Protein AF-A0A6B3EME8-F1 (afdb_monomer_lite)

Foldseek 3Di:
DVVVVCCCVPVVDDDDDDDDPDDDAPDDDDLLVVLVVLLVVLVVCVVPPVVCNVVSLVVSVVSCVVVVVCVVLVHPDRDDPVCSVVVSVSSVVVSVVND

Sequence (99 aa):
PGEGTQAKRRVHATLVDHLVPPMARAESYGDIARLEQLLDEHAQIAAMDPAKLPAIRAQIWTLIQAARLDHDLGLEDRPDDEGFDEFILHVDGWLCEVK

Structure (mmCIF, N/CA/C/O backbone):
data_AF-A0A6B3EME8-F1
#
_entry.id   AF-A0A6B3EME8-F1
#
loop_
_atom_site.group_PDB
_atom_site.id
_atom_site.type_symbol
_atom_site.label_atom_id
_atom_site.label_alt_id
_atom_site.label_comp_id
_atom_site.label_asym_id
_atom_site.label_entity_id
_atom_site.label_seq_id
_atom_site.pdbx_PDB_ins_code
_atom_site.Cartn_x
_atom_site.Cartn_y
_atom_site.Cartn_z
_atom_site.occupancy
_atom_site.B_iso_or_equiv
_atom_site.auth_seq_id
_atom_site.auth_comp_id
_atom_site.auth_asym_id
_atom_site.auth_atom_id
_atom_site.pdbx_PDB_model_num
ATOM 1 N N . PRO A 1 1 ? 20.658 -0.199 -18.927 1.00 71.88 1 PRO A N 1
ATOM 2 C CA . PRO A 1 1 ? 22.120 -0.090 -18.658 1.00 71.88 1 PRO A CA 1
ATOM 3 C C . PRO A 1 1 ? 22.652 -1.392 -18.028 1.00 71.88 1 PRO A C 1
ATOM 5 O O . PRO A 1 1 ? 21.901 -2.080 -17.355 1.00 71.88 1 PRO A O 1
ATOM 8 N N . GLY A 1 2 ? 23.895 -1.793 -18.311 1.00 92.38 2 GLY A N 1
ATOM 9 C CA . GLY A 1 2 ? 24.397 -3.146 -18.008 1.00 92.38 2 GLY A CA 1
ATOM 10 C C . GLY A 1 2 ? 24.188 -4.111 -19.179 1.00 92.38 2 GLY A C 1
ATOM 11 O O . GLY A 1 2 ? 25.158 -4.499 -19.831 1.00 92.38 2 GLY A O 1
ATOM 12 N N . GLU A 1 3 ? 22.935 -4.395 -19.530 1.00 94.25 3 GLU A N 1
ATOM 13 C CA . GLU A 1 3 ? 22.561 -5.246 -20.676 1.00 94.25 3 GLU A CA 1
ATOM 14 C C . GLU A 1 3 ? 23.079 -4.677 -22.006 1.00 94.25 3 GLU A C 1
ATOM 16 O O . GLU A 1 3 ? 23.785 -5.352 -22.756 1.00 94.25 3 GLU A O 1
ATOM 21 N N . GLY A 1 4 ? 22.850 -3.383 -22.254 1.00 92.12 4 GLY A N 1
ATOM 22 C CA . GLY A 1 4 ? 23.385 -2.704 -23.437 1.00 92.12 4 GLY A CA 1
ATOM 23 C C . GLY A 1 4 ? 24.920 -2.727 -23.505 1.00 92.12 4 GLY A C 1
ATOM 24 O O . GLY A 1 4 ? 25.511 -2.877 -24.575 1.00 92.12 4 GLY A O 1
ATOM 25 N N . THR A 1 5 ? 25.601 -2.645 -22.361 1.00 94.50 5 THR A N 1
ATOM 26 C CA . THR A 1 5 ? 27.068 -2.736 -22.309 1.00 94.50 5 THR A CA 1
ATOM 27 C C . THR A 1 5 ? 27.555 -4.135 -22.692 1.00 94.50 5 THR A C 1
ATOM 29 O O . THR A 1 5 ? 28.570 -4.250 -23.383 1.00 94.50 5 THR A O 1
ATOM 32 N N . GLN A 1 6 ? 26.836 -5.196 -22.304 1.00 96.75 6 GLN A N 1
ATOM 33 C CA . GLN A 1 6 ? 27.139 -6.558 -22.759 1.00 96.75 6 GLN A CA 1
ATOM 34 C C . GLN A 1 6 ? 26.975 -6.683 -24.276 1.00 96.75 6 GLN A C 1
ATOM 36 O O . GLN A 1 6 ? 27.867 -7.219 -24.932 1.00 96.75 6 GLN A O 1
ATOM 41 N N . ALA A 1 7 ? 25.906 -6.120 -24.847 1.00 94.69 7 ALA A N 1
ATOM 42 C CA . ALA A 1 7 ? 25.680 -6.133 -26.292 1.00 94.69 7 ALA A CA 1
ATOM 43 C C . ALA A 1 7 ? 26.816 -5.432 -27.066 1.00 94.69 7 ALA A C 1
ATOM 45 O O . ALA A 1 7 ? 27.347 -5.975 -28.037 1.00 94.69 7 ALA A O 1
ATOM 46 N N . LYS A 1 8 ? 27.278 -4.272 -26.581 1.00 95.25 8 LYS A N 1
ATOM 47 C CA . LYS A 1 8 ? 28.438 -3.567 -27.157 1.00 95.25 8 LYS A CA 1
ATOM 48 C C . LYS A 1 8 ? 29.719 -4.412 -27.132 1.00 95.25 8 LYS A C 1
ATOM 50 O O . LYS A 1 8 ? 30.484 -4.386 -28.090 1.00 95.25 8 LYS A O 1
ATOM 55 N N . ARG A 1 9 ? 29.969 -5.150 -26.041 1.00 96.62 9 ARG A N 1
ATOM 56 C CA . ARG A 1 9 ? 31.232 -5.881 -25.811 1.00 96.62 9 ARG A CA 1
ATOM 57 C C . ARG A 1 9 ? 31.274 -7.288 -26.405 1.00 96.62 9 ARG A C 1
ATOM 59 O O . ARG A 1 9 ? 32.360 -7.755 -26.720 1.00 96.62 9 ARG A O 1
ATOM 66 N N . ARG A 1 10 ? 30.133 -7.977 -26.506 1.00 96.25 10 ARG A N 1
ATOM 67 C CA . ARG A 1 10 ? 30.080 -9.402 -26.886 1.00 96.25 10 ARG A CA 1
ATOM 68 C C . ARG A 1 10 ? 29.603 -9.656 -28.308 1.00 96.25 10 ARG A C 1
ATOM 70 O O . ARG A 1 10 ? 29.893 -10.714 -28.848 1.00 96.25 10 ARG A O 1
ATOM 77 N N . VAL A 1 11 ? 28.872 -8.712 -28.896 1.00 95.12 11 VAL A N 1
ATOM 78 C CA . VAL A 1 11 ? 28.308 -8.852 -30.250 1.00 95.12 11 VAL A CA 1
ATOM 79 C C . VAL A 1 11 ? 28.485 -7.585 -31.088 1.00 95.12 11 VAL A C 1
ATOM 81 O O . VAL A 1 11 ? 27.827 -7.423 -32.108 1.00 95.12 11 VAL A O 1
ATOM 84 N N . HIS A 1 12 ? 29.377 -6.681 -30.663 1.00 94.38 12 HIS A N 1
ATOM 85 C CA . HIS A 1 12 ? 29.712 -5.443 -31.376 1.00 94.38 12 HIS A CA 1
ATOM 86 C C . HIS A 1 12 ? 28.493 -4.564 -31.715 1.00 94.38 12 HIS A C 1
ATOM 88 O O . HIS A 1 12 ? 28.475 -3.884 -32.739 1.00 94.38 12 HIS A O 1
ATOM 94 N N . ALA A 1 13 ? 27.464 -4.564 -30.860 1.00 94.94 13 ALA A N 1
ATOM 95 C CA . ALA A 1 13 ? 26.234 -3.826 -31.129 1.00 94.94 13 ALA A CA 1
ATOM 96 C C . ALA A 1 13 ? 26.437 -2.301 -31.071 1.00 94.94 13 ALA A C 1
ATOM 98 O O . ALA A 1 13 ? 27.033 -1.772 -30.128 1.00 94.94 13 ALA A O 1
ATOM 99 N N . THR A 1 14 ? 25.847 -1.577 -32.022 1.00 95.56 14 THR A N 1
ATOM 100 C CA . THR A 1 14 ? 25.610 -0.132 -31.919 1.00 95.56 14 THR A CA 1
ATOM 101 C C . THR A 1 14 ? 24.229 0.086 -31.310 1.00 95.56 14 THR A C 1
ATOM 103 O O . THR A 1 14 ? 23.221 -0.260 -31.916 1.00 95.56 14 THR A O 1
ATOM 106 N N . LEU A 1 15 ? 24.175 0.634 -30.096 1.00 93.19 15 LEU A N 1
ATOM 107 C CA . LEU A 1 15 ? 22.902 0.915 -29.431 1.00 93.19 15 LEU A CA 1
ATOM 108 C C . LEU A 1 15 ? 22.359 2.270 -29.876 1.00 93.19 15 LEU A C 1
ATOM 110 O O . LEU A 1 15 ? 23.055 3.276 -29.738 1.00 93.19 15 LEU A O 1
ATOM 114 N N . VAL A 1 16 ? 21.108 2.284 -30.321 1.00 94.75 16 VAL A N 1
ATOM 115 C CA . VAL A 1 16 ? 20.277 3.486 -30.409 1.00 94.75 16 VAL A CA 1
ATOM 116 C C . VAL A 1 16 ? 19.276 3.383 -29.270 1.00 94.75 16 VAL A C 1
ATOM 118 O O . VAL A 1 16 ? 18.483 2.444 -29.237 1.00 94.75 16 VAL A O 1
ATOM 121 N N . ASP A 1 17 ? 19.396 4.273 -28.289 1.00 90.81 17 ASP A N 1
ATOM 122 C CA . ASP A 1 17 ? 18.567 4.207 -27.088 1.00 90.81 17 ASP A CA 1
ATOM 123 C C . ASP A 1 17 ? 17.167 4.776 -27.340 1.00 90.81 17 ASP A C 1
ATOM 125 O O . ASP A 1 17 ? 16.924 5.466 -28.333 1.00 90.81 17 ASP A O 1
ATOM 129 N N . HIS A 1 18 ? 16.251 4.487 -26.427 1.00 93.56 18 HIS A N 1
ATOM 130 C CA . HIS A 1 18 ? 14.879 4.971 -26.459 1.00 93.56 18 HIS A CA 1
ATOM 131 C C . HIS A 1 18 ? 14.519 5.639 -25.134 1.00 93.56 18 HIS A C 1
ATOM 133 O O . HIS A 1 18 ? 15.159 5.436 -24.103 1.00 93.56 18 HIS A O 1
ATOM 139 N N . LEU A 1 19 ? 13.485 6.475 -25.175 1.00 95.69 19 LEU A N 1
ATOM 140 C CA . LEU A 1 19 ? 12.917 7.053 -23.966 1.00 95.69 19 LEU A CA 1
ATOM 141 C C . LEU A 1 19 ? 12.225 5.967 -23.144 1.00 95.69 19 LEU A C 1
ATOM 143 O O . LEU A 1 19 ? 11.578 5.071 -23.691 1.00 95.69 19 LEU A O 1
ATOM 147 N N . VAL A 1 20 ? 12.332 6.096 -21.825 1.00 93.94 20 VAL A N 1
ATOM 148 C CA . VAL A 1 20 ? 11.505 5.327 -20.897 1.00 93.94 20 VAL A CA 1
ATOM 149 C C . VAL A 1 20 ? 10.020 5.619 -21.156 1.00 93.94 20 VAL A C 1
ATOM 151 O O . VAL A 1 20 ? 9.689 6.736 -21.573 1.00 93.94 20 VAL A O 1
ATOM 154 N N . PRO A 1 21 ? 9.118 4.647 -20.923 1.00 95.75 21 PRO A N 1
ATOM 155 C CA . PRO A 1 21 ? 7.684 4.890 -21.013 1.00 95.75 21 PRO A CA 1
ATOM 156 C C . PRO A 1 21 ? 7.258 6.089 -20.148 1.00 95.75 21 PRO A C 1
ATOM 158 O O . PRO A 1 21 ? 7.892 6.357 -19.123 1.00 95.75 21 PRO A O 1
ATOM 161 N N . PRO A 1 22 ? 6.190 6.815 -20.528 1.00 94.12 22 PRO A N 1
ATOM 162 C CA . PRO A 1 22 ? 5.645 7.862 -19.677 1.00 94.12 22 PRO A CA 1
ATOM 163 C C . PRO A 1 22 ? 5.193 7.255 -18.344 1.00 94.12 22 PRO A C 1
ATOM 165 O O . PRO A 1 22 ? 4.459 6.269 -18.319 1.00 94.12 22 PRO A O 1
ATOM 168 N N . MET A 1 23 ? 5.649 7.851 -17.246 1.00 95.12 23 MET A N 1
ATOM 169 C CA . MET A 1 23 ? 5.339 7.402 -15.890 1.00 95.12 23 MET A CA 1
ATOM 170 C C . MET A 1 23 ? 4.114 8.150 -15.357 1.00 95.12 23 MET A C 1
ATOM 172 O O . MET A 1 23 ? 3.980 9.357 -15.567 1.00 95.12 23 MET A O 1
ATOM 176 N N . ALA A 1 24 ? 3.254 7.440 -14.634 1.00 92.25 24 ALA A N 1
ATOM 177 C CA . ALA A 1 24 ? 2.130 7.986 -13.877 1.00 92.25 24 ALA A CA 1
ATOM 178 C C . ALA A 1 24 ? 2.116 7.362 -12.472 1.00 92.25 24 ALA A C 1
ATOM 180 O O . ALA A 1 24 ? 2.828 6.386 -12.230 1.00 92.25 24 ALA A O 1
ATOM 181 N N . ARG A 1 25 ? 1.332 7.938 -11.553 1.00 89.25 25 ARG A N 1
ATOM 182 C CA . ARG A 1 25 ? 1.077 7.320 -10.241 1.00 89.25 25 ARG A CA 1
ATOM 183 C C . ARG A 1 25 ? 0.286 6.024 -10.413 1.00 89.25 25 ARG A C 1
ATOM 185 O O . ARG A 1 25 ? -0.419 5.879 -11.414 1.00 89.25 25 ARG A O 1
ATOM 192 N N . ALA A 1 26 ? 0.438 5.096 -9.471 1.00 87.00 26 ALA A N 1
ATOM 193 C CA . ALA A 1 26 ? -0.250 3.812 -9.527 1.00 87.00 26 ALA A CA 1
ATOM 194 C C . ALA A 1 26 ? -1.745 3.980 -9.224 1.00 87.00 26 ALA A C 1
ATOM 196 O O . ALA A 1 26 ? -2.560 3.334 -9.884 1.00 87.00 26 ALA A O 1
ATOM 197 N N . GLU A 1 27 ? -2.076 4.915 -8.321 1.00 87.25 27 GLU A N 1
ATOM 198 C CA . GLU A 1 27 ? -3.432 5.179 -7.818 1.00 87.25 27 GLU A CA 1
ATOM 199 C C . GLU A 1 27 ? -4.071 3.945 -7.138 1.00 87.25 27 GLU A C 1
ATOM 201 O O . GLU A 1 27 ? -3.644 2.802 -7.310 1.00 87.25 27 GLU A O 1
ATOM 206 N N . SER A 1 28 ? -5.113 4.155 -6.327 1.00 87.50 28 SER A N 1
ATOM 207 C CA . SER A 1 28 ? -5.841 3.055 -5.681 1.00 87.50 28 SER A CA 1
ATOM 208 C C . SER A 1 28 ? -6.943 2.494 -6.594 1.00 87.50 28 SER A C 1
ATOM 210 O O . SER A 1 28 ? -7.620 3.220 -7.325 1.00 87.50 28 SER A O 1
ATOM 212 N N . TYR A 1 29 ? -7.141 1.171 -6.570 1.00 88.56 29 TYR A N 1
ATOM 213 C CA . TYR A 1 29 ? -8.179 0.484 -7.349 1.00 88.56 29 TYR A CA 1
ATOM 214 C C . TYR A 1 29 ? -8.717 -0.750 -6.615 1.00 88.56 29 TYR A C 1
ATOM 216 O O . TYR A 1 29 ? -8.071 -1.291 -5.719 1.00 88.56 29 TYR A O 1
ATOM 224 N N . GLY A 1 30 ? -9.911 -1.211 -7.002 1.00 93.25 30 GLY A N 1
ATOM 225 C CA . GLY A 1 30 ? -10.503 -2.448 -6.479 1.00 93.25 30 GLY A CA 1
ATOM 226 C C . GLY A 1 30 ? -10.588 -2.479 -4.949 1.00 93.25 30 GLY A C 1
ATOM 227 O O . GLY A 1 30 ? -11.075 -1.534 -4.328 1.00 93.25 30 GLY A O 1
ATOM 228 N N . ASP A 1 31 ? -10.103 -3.567 -4.349 1.00 93.19 31 ASP A N 1
ATOM 229 C CA . ASP A 1 31 ? -10.146 -3.776 -2.899 1.00 93.19 31 ASP A CA 1
ATOM 230 C C . ASP A 1 31 ? -9.236 -2.813 -2.118 1.00 93.19 31 ASP A C 1
ATOM 232 O O . ASP A 1 31 ? -9.556 -2.483 -0.980 1.00 93.19 31 ASP A O 1
ATOM 236 N N . ILE A 1 32 ? -8.172 -2.279 -2.733 1.00 91.88 32 ILE A N 1
ATOM 237 C CA . ILE A 1 32 ? -7.292 -1.268 -2.118 1.00 91.88 32 ILE A CA 1
ATOM 238 C C . ILE A 1 32 ? -8.058 0.045 -1.913 1.00 91.88 32 ILE A C 1
ATOM 240 O O . ILE A 1 32 ? -8.026 0.625 -0.831 1.00 91.88 32 ILE A O 1
ATOM 244 N N . ALA A 1 33 ? -8.822 0.480 -2.918 1.00 93.88 33 ALA A N 1
ATOM 245 C CA . ALA A 1 33 ? -9.675 1.664 -2.792 1.00 93.88 33 ALA A CA 1
ATOM 246 C C . ALA A 1 33 ? -10.805 1.453 -1.767 1.00 93.88 33 ALA A C 1
ATOM 248 O O . ALA A 1 33 ? -11.204 2.380 -1.065 1.00 93.88 33 ALA A O 1
ATOM 249 N N . ARG A 1 34 ? -11.322 0.222 -1.656 1.00 94.62 34 ARG A N 1
ATOM 250 C CA . ARG A 1 34 ? -12.319 -0.131 -0.637 1.00 94.62 34 ARG A CA 1
ATOM 251 C C . ARG A 1 34 ? -11.722 -0.140 0.772 1.00 94.62 34 ARG A C 1
ATOM 253 O O . ARG A 1 34 ? -12.407 0.250 1.712 1.00 94.62 34 ARG A O 1
ATOM 260 N N . LEU A 1 35 ? -10.472 -0.576 0.919 1.00 94.81 35 LEU A N 1
ATOM 261 C CA . LEU A 1 35 ? -9.757 -0.534 2.189 1.00 94.81 35 LEU A CA 1
ATOM 262 C C . LEU A 1 35 ? -9.554 0.914 2.648 1.00 94.81 35 LEU A C 1
ATOM 264 O O . LEU A 1 35 ? -9.902 1.218 3.781 1.00 94.81 35 LEU A O 1
ATOM 268 N N . GLU A 1 36 ? -9.111 1.806 1.755 1.00 94.38 36 GLU A N 1
ATOM 269 C CA . GLU A 1 36 ? -8.964 3.251 2.016 1.00 94.38 36 GLU A CA 1
ATOM 270 C C . GLU A 1 36 ? -10.266 3.854 2.585 1.00 94.38 36 GLU A C 1
ATOM 272 O O . GLU A 1 36 ? -10.260 4.473 3.647 1.00 94.38 36 GLU A O 1
ATOM 277 N N . GLN A 1 37 ? -11.415 3.548 1.970 1.00 95.69 37 GLN A N 1
ATOM 278 C CA . GLN A 1 37 ? -12.727 3.994 2.464 1.00 95.69 37 GLN A CA 1
ATOM 279 C C . GLN A 1 37 ? -13.059 3.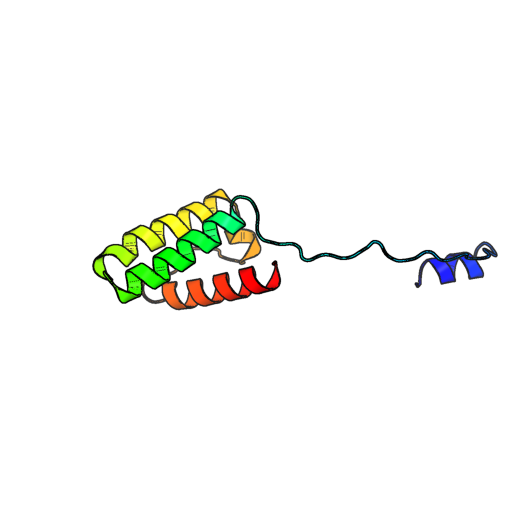487 3.875 1.00 95.69 37 GLN A C 1
ATOM 281 O O . GLN A 1 37 ? -13.636 4.223 4.675 1.00 95.69 37 GLN A O 1
ATOM 286 N N . LEU A 1 38 ? -12.719 2.233 4.192 1.00 96.38 38 LEU A N 1
ATOM 287 C CA . LEU A 1 38 ? -12.969 1.670 5.521 1.00 96.38 38 LEU A CA 1
ATOM 288 C C . LEU A 1 38 ? -12.045 2.270 6.589 1.00 96.38 38 LEU A C 1
ATOM 290 O O . LEU A 1 38 ? -12.458 2.376 7.743 1.00 96.38 38 LEU A O 1
ATOM 294 N N . LEU A 1 39 ? -10.819 2.665 6.229 1.00 95.25 39 LEU A N 1
ATOM 295 C CA . LEU A 1 39 ? -9.903 3.357 7.142 1.00 95.25 39 LEU A CA 1
ATOM 296 C C . LEU A 1 39 ? -10.397 4.772 7.463 1.00 95.25 39 LEU A C 1
ATOM 298 O O . LEU A 1 39 ? -10.417 5.159 8.634 1.00 95.25 39 LEU A O 1
ATOM 302 N N . ASP A 1 40 ? -10.885 5.502 6.458 1.00 95.06 40 ASP A N 1
ATOM 303 C CA . ASP A 1 40 ? -11.530 6.804 6.658 1.00 95.06 40 ASP A CA 1
ATOM 304 C C . ASP A 1 40 ? -12.769 6.681 7.562 1.00 95.06 40 ASP A C 1
ATOM 306 O O . ASP A 1 40 ? -12.949 7.451 8.512 1.00 95.06 40 ASP A O 1
ATOM 310 N N . GLU A 1 41 ? -13.612 5.670 7.318 1.00 95.75 41 GLU A N 1
ATOM 311 C CA . GLU A 1 41 ? -14.786 5.388 8.149 1.00 95.75 41 GLU A CA 1
ATOM 312 C C . GLU A 1 41 ? -14.385 5.019 9.585 1.00 95.75 41 GLU A C 1
ATOM 314 O O . GLU A 1 41 ? -15.000 5.497 10.542 1.00 95.75 41 GLU A O 1
ATOM 319 N N . HIS A 1 42 ? -13.323 4.228 9.764 1.00 95.00 42 HIS A N 1
ATOM 320 C CA . HIS A 1 42 ? -12.772 3.915 11.082 1.00 95.00 42 HIS A CA 1
ATOM 321 C C . HIS A 1 42 ? -12.345 5.182 11.829 1.00 95.00 42 HIS A C 1
ATOM 323 O O . HIS A 1 42 ? -12.724 5.356 12.989 1.00 95.00 42 HIS A O 1
ATOM 329 N N . ALA A 1 43 ? -11.620 6.095 11.175 1.00 93.69 43 ALA A N 1
ATOM 330 C CA . ALA A 1 43 ? -11.200 7.360 11.774 1.00 93.69 43 ALA A CA 1
ATOM 331 C C . ALA A 1 43 ? -12.401 8.237 12.175 1.00 93.69 43 ALA A C 1
ATOM 333 O O . ALA A 1 43 ? -12.424 8.814 13.267 1.00 93.69 43 ALA A O 1
ATOM 334 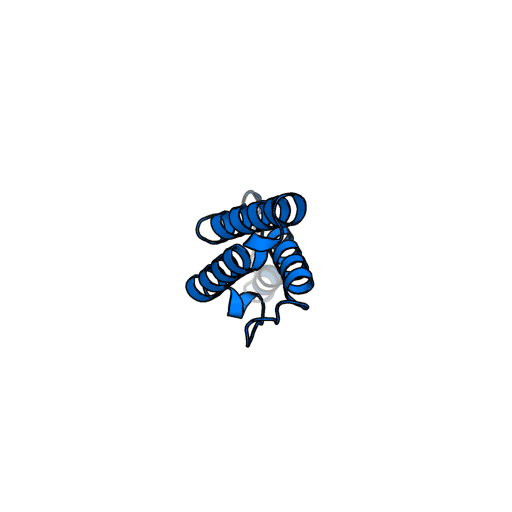N N . GLN A 1 44 ? -13.442 8.294 11.337 1.00 94.69 44 GLN A N 1
ATOM 335 C CA . GLN A 1 44 ? -14.669 9.023 11.656 1.00 94.69 44 GLN A CA 1
ATOM 336 C C . GLN A 1 44 ? -15.419 8.397 12.844 1.00 94.69 44 GLN A C 1
ATOM 338 O O . GLN A 1 44 ? -15.847 9.113 13.754 1.00 94.69 44 GLN A O 1
ATOM 343 N N . ILE A 1 45 ? -15.572 7.070 12.864 1.00 94.19 45 ILE A N 1
ATOM 344 C CA . ILE A 1 45 ? -16.232 6.340 13.956 1.00 94.19 45 ILE A CA 1
ATOM 345 C C . ILE A 1 45 ? -15.451 6.504 15.262 1.00 94.19 45 ILE A C 1
ATOM 347 O O . ILE A 1 45 ? -16.070 6.740 16.299 1.00 94.19 45 ILE A O 1
ATOM 351 N N . ALA A 1 46 ? -14.118 6.459 15.220 1.00 92.25 46 ALA A N 1
ATOM 352 C CA . ALA A 1 46 ? -13.270 6.686 16.387 1.00 92.25 46 ALA A CA 1
ATOM 353 C C . ALA A 1 46 ? -13.531 8.055 17.036 1.00 92.25 46 ALA A C 1
ATOM 355 O O . ALA A 1 46 ? -13.524 8.170 18.260 1.00 92.25 46 ALA A O 1
ATOM 356 N N . ALA A 1 47 ? -13.807 9.085 16.231 1.00 93.00 47 ALA A N 1
ATOM 357 C CA . ALA A 1 47 ? -14.104 10.426 16.725 1.00 93.00 47 ALA A CA 1
ATOM 358 C C . ALA A 1 47 ? -15.565 10.615 17.177 1.00 93.00 47 ALA A C 1
ATOM 360 O O . ALA A 1 47 ? -15.826 11.425 18.067 1.00 93.00 47 ALA A O 1
ATOM 361 N N . MET A 1 48 ? -16.526 9.917 16.557 1.00 94.75 48 MET A N 1
ATOM 362 C CA . MET A 1 48 ? -17.961 10.175 16.752 1.00 94.75 48 MET A CA 1
ATOM 363 C C . MET A 1 48 ? -18.686 9.147 17.627 1.00 94.75 48 MET A C 1
ATOM 365 O O . MET A 1 48 ? -19.531 9.528 18.434 1.00 94.75 48 MET A O 1
ATOM 369 N N . ASP A 1 49 ? -18.413 7.855 17.446 1.00 93.81 49 ASP A N 1
ATOM 370 C CA . ASP A 1 49 ? -19.122 6.760 18.119 1.00 93.81 49 ASP A CA 1
ATOM 371 C C . ASP A 1 49 ? -18.181 5.563 18.372 1.00 93.81 49 ASP A C 1
ATOM 373 O O . ASP A 1 49 ? -18.268 4.533 17.691 1.00 93.81 49 ASP A O 1
ATOM 377 N N . PRO A 1 50 ? -17.279 5.669 19.369 1.00 90.50 50 PRO A N 1
ATOM 378 C CA . PRO A 1 50 ? -16.270 4.645 19.641 1.00 90.50 50 PRO A CA 1
ATOM 379 C C . PRO A 1 50 ? -16.852 3.258 19.946 1.00 90.50 50 PRO A C 1
ATOM 381 O O . PRO A 1 50 ? -16.185 2.246 19.744 1.00 90.50 50 PRO A O 1
ATOM 384 N N . ALA A 1 51 ? -18.113 3.182 20.388 1.00 93.19 51 ALA A N 1
ATOM 385 C CA . ALA A 1 51 ? -18.784 1.915 20.671 1.00 93.19 51 ALA A CA 1
ATOM 386 C C . ALA A 1 51 ? -18.955 1.036 19.417 1.00 93.19 51 ALA A C 1
ATOM 388 O O . ALA A 1 51 ? -19.129 -0.177 19.535 1.00 93.19 51 ALA A O 1
ATOM 389 N N . LYS A 1 52 ? -18.883 1.624 18.215 1.00 93.00 52 LYS A N 1
ATOM 390 C CA . LYS A 1 52 ? -18.968 0.903 16.936 1.00 93.00 52 LYS A CA 1
ATOM 391 C C . LYS A 1 52 ? -17.616 0.453 16.382 1.00 93.00 52 LYS A C 1
ATOM 393 O O . LYS A 1 52 ? -17.604 -0.281 15.393 1.00 93.00 52 LYS A O 1
ATOM 398 N N . LEU A 1 53 ? -16.496 0.822 17.012 1.00 92.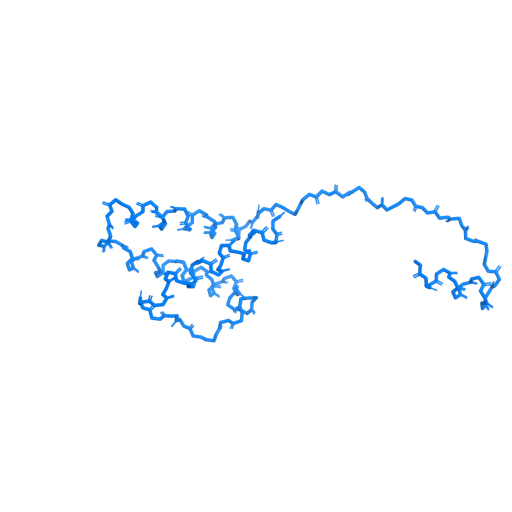94 53 LEU A N 1
ATOM 399 C CA . LEU A 1 53 ? -15.155 0.448 16.550 1.00 92.94 53 LEU A CA 1
ATOM 400 C C . LEU A 1 53 ? -14.981 -1.061 16.318 1.00 92.94 53 LEU A C 1
ATOM 402 O O . LEU A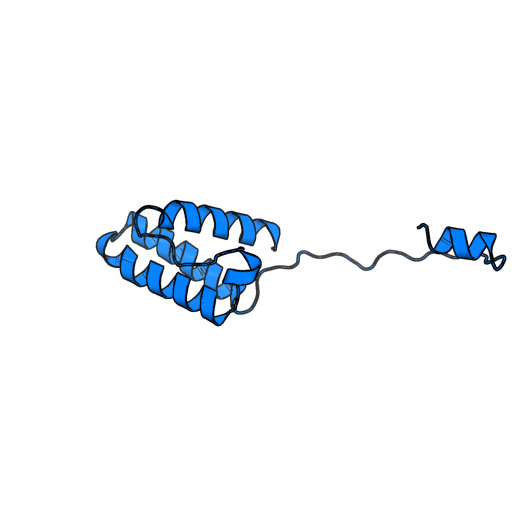 1 53 ? -14.507 -1.431 15.244 1.00 92.94 53 LEU A O 1
ATOM 406 N N . PRO A 1 54 ? -15.436 -1.964 17.209 1.00 93.44 54 PRO A N 1
ATOM 407 C CA . PRO A 1 54 ? -15.260 -3.400 16.986 1.00 93.44 54 PRO A CA 1
ATOM 408 C C . PRO A 1 54 ? -15.883 -3.902 15.674 1.00 93.44 54 PRO A C 1
ATOM 410 O O . PRO A 1 54 ? -15.343 -4.806 15.034 1.00 93.44 54 PRO A O 1
ATOM 413 N N . ALA A 1 55 ? -16.995 -3.299 15.237 1.00 94.50 55 ALA A N 1
ATOM 414 C CA . ALA A 1 55 ? -17.681 -3.686 14.009 1.00 94.50 55 ALA A CA 1
ATOM 415 C C . ALA A 1 55 ? -16.911 -3.255 12.750 1.00 94.50 55 ALA A C 1
ATOM 417 O O . ALA A 1 55 ? -16.776 -4.051 11.821 1.00 94.50 55 ALA A O 1
ATOM 418 N N . ILE A 1 56 ? -16.387 -2.024 12.710 1.00 95.19 56 ILE A N 1
ATOM 419 C CA . ILE A 1 56 ? -15.596 -1.543 11.564 1.00 95.19 56 ILE A CA 1
ATOM 420 C C . ILE A 1 56 ? -14.230 -2.243 11.500 1.00 95.19 56 ILE A C 1
ATOM 422 O O . ILE A 1 56 ? -13.812 -2.671 10.426 1.00 95.19 56 ILE A O 1
ATOM 426 N N . ARG A 1 57 ? -13.594 -2.511 12.649 1.00 94.81 57 ARG A N 1
ATOM 427 C CA . ARG A 1 57 ? -12.346 -3.292 12.729 1.00 94.81 57 ARG A CA 1
ATOM 428 C C . ARG A 1 57 ? -12.517 -4.710 12.180 1.00 94.81 57 ARG A C 1
ATOM 430 O O . ARG A 1 57 ? -11.671 -5.199 11.435 1.00 94.81 57 ARG A O 1
ATOM 437 N N . ALA A 1 58 ? -13.644 -5.362 12.480 1.00 94.19 58 ALA A N 1
ATOM 438 C CA . ALA A 1 58 ? -13.962 -6.675 11.920 1.00 94.19 58 ALA A CA 1
ATOM 439 C C . ALA A 1 58 ? -14.162 -6.640 10.393 1.00 94.19 58 ALA A C 1
ATOM 441 O O . ALA A 1 58 ? -13.737 -7.570 9.704 1.00 94.19 58 ALA A O 1
ATOM 442 N N . GLN A 1 59 ? -14.777 -5.580 9.856 1.00 95.81 59 GLN A N 1
ATOM 443 C CA . GLN A 1 59 ? -14.943 -5.402 8.409 1.00 95.81 59 GLN A CA 1
ATOM 444 C C . GLN A 1 59 ? -13.602 -5.191 7.701 1.00 95.81 59 GLN A C 1
ATOM 446 O O . GLN A 1 59 ? -13.348 -5.855 6.698 1.00 95.81 59 GLN A O 1
ATOM 451 N N . ILE A 1 60 ? -12.735 -4.336 8.254 1.00 95.38 60 ILE A N 1
ATOM 452 C CA . ILE A 1 60 ? -11.373 -4.108 7.749 1.00 95.38 60 ILE A CA 1
ATOM 453 C C . ILE A 1 60 ? -10.602 -5.428 7.709 1.00 95.38 60 ILE A C 1
ATOM 455 O O . ILE A 1 60 ? -10.088 -5.809 6.660 1.00 95.38 60 ILE A O 1
ATOM 459 N N . TRP A 1 61 ? -10.593 -6.175 8.816 1.00 95.25 61 TRP A N 1
ATOM 460 C CA . TRP A 1 61 ? -9.904 -7.464 8.881 1.00 95.25 61 TRP A CA 1
ATOM 461 C C . TRP A 1 61 ? -10.439 -8.475 7.857 1.00 95.25 61 TRP A C 1
ATOM 463 O O . TRP A 1 61 ? -9.671 -9.142 7.166 1.00 95.25 61 TRP A O 1
ATOM 473 N N . THR A 1 62 ? -11.764 -8.555 7.715 1.00 95.38 62 THR A N 1
ATOM 474 C CA . THR A 1 62 ? -12.404 -9.449 6.739 1.00 95.38 62 THR A CA 1
ATOM 475 C C . THR A 1 62 ? -12.002 -9.095 5.309 1.00 95.38 62 THR A C 1
ATOM 477 O O . THR A 1 62 ? -11.736 -9.995 4.513 1.00 95.38 62 THR A O 1
ATOM 480 N N . LEU A 1 63 ? -11.940 -7.801 4.974 1.00 95.50 63 LEU A N 1
ATOM 481 C CA . LEU A 1 63 ? -11.504 -7.351 3.654 1.00 95.50 63 LEU A CA 1
ATOM 482 C C . LEU A 1 63 ? -10.036 -7.708 3.401 1.00 95.50 63 LEU A C 1
ATOM 484 O O . LEU A 1 63 ? -9.729 -8.237 2.338 1.00 95.50 63 LEU A O 1
ATOM 488 N N . ILE A 1 64 ? -9.158 -7.475 4.380 1.00 94.25 64 ILE A N 1
ATOM 489 C CA . ILE A 1 64 ? -7.726 -7.786 4.280 1.00 94.25 64 ILE A CA 1
ATOM 490 C C . ILE A 1 64 ? -7.511 -9.272 3.980 1.00 94.25 64 ILE A C 1
ATOM 492 O O . ILE A 1 64 ? -6.815 -9.600 3.023 1.00 94.25 64 ILE A O 1
ATOM 496 N N . GLN A 1 65 ? -8.185 -10.166 4.710 1.00 93.75 65 GLN A N 1
ATOM 497 C CA . GLN A 1 65 ? -8.095 -11.607 4.454 1.00 93.75 65 GLN A CA 1
ATOM 498 C C . GLN A 1 65 ? -8.701 -12.009 3.101 1.00 93.75 65 GLN A C 1
ATOM 500 O O . GLN A 1 65 ? -8.145 -12.845 2.388 1.00 93.75 65 GLN A O 1
ATOM 505 N N . ALA A 1 66 ? -9.844 -11.428 2.722 1.00 93.75 66 ALA A N 1
ATOM 506 C CA . ALA A 1 66 ? -10.497 -11.738 1.450 1.00 93.75 66 ALA A CA 1
ATOM 507 C C . ALA A 1 66 ? -9.647 -11.308 0.241 1.00 93.75 66 ALA A C 1
ATOM 509 O O . ALA A 1 66 ? -9.600 -12.025 -0.759 1.00 93.75 66 ALA A O 1
ATOM 510 N N . ALA A 1 67 ? -8.958 -10.171 0.357 1.00 93.25 67 ALA A N 1
ATOM 511 C CA . ALA A 1 67 ? -8.079 -9.616 -0.668 1.00 93.25 67 ALA A CA 1
ATOM 512 C C . ALA A 1 67 ? -6.640 -10.168 -0.613 1.00 93.25 67 ALA A C 1
ATOM 514 O O . ALA A 1 67 ? -5.829 -9.813 -1.464 1.00 93.25 67 ALA A O 1
ATOM 515 N N . ARG A 1 68 ? -6.329 -11.055 0.345 1.00 92.50 68 ARG A N 1
ATOM 516 C CA . ARG A 1 68 ? -4.983 -11.595 0.620 1.00 92.50 68 ARG A CA 1
ATOM 517 C C . ARG A 1 68 ? -3.916 -10.552 0.980 1.00 92.50 68 ARG A C 1
ATOM 519 O O . ARG A 1 68 ? -2.722 -10.817 0.850 1.00 92.50 68 ARG A O 1
ATOM 526 N N . LEU A 1 69 ? -4.346 -9.390 1.469 1.00 91.38 69 LEU A N 1
ATOM 527 C CA . LEU A 1 69 ? -3.449 -8.310 1.886 1.00 91.38 69 LEU A CA 1
ATOM 528 C C . LEU A 1 69 ? -2.703 -8.641 3.184 1.00 91.38 69 LEU A C 1
ATOM 530 O O . LEU A 1 69 ? -1.701 -8.011 3.492 1.00 91.38 69 LEU A O 1
ATOM 534 N N . ASP A 1 70 ? -3.156 -9.648 3.931 1.00 89.62 70 ASP A N 1
ATOM 535 C CA . ASP A 1 70 ? -2.435 -10.219 5.069 1.00 89.62 70 ASP A CA 1
ATOM 536 C C . ASP A 1 70 ? -1.036 -10.705 4.673 1.00 89.62 70 ASP A C 1
ATOM 538 O O . ASP A 1 70 ? -0.079 -10.473 5.407 1.00 89.62 70 ASP A O 1
ATOM 542 N N . HIS A 1 71 ? -0.882 -11.283 3.480 1.00 89.75 71 HIS A N 1
ATOM 543 C CA . HIS A 1 71 ? 0.429 -11.682 2.974 1.00 89.75 71 HIS A CA 1
ATOM 544 C C . HIS A 1 71 ? 1.306 -10.474 2.615 1.00 89.75 71 HIS A C 1
ATOM 546 O O . HIS A 1 71 ? 2.492 -10.461 2.939 1.00 89.75 71 HIS A O 1
ATOM 552 N N . ASP A 1 72 ? 0.738 -9.460 1.956 1.00 87.62 72 ASP A N 1
ATOM 553 C CA . ASP A 1 72 ? 1.470 -8.248 1.561 1.00 87.62 72 ASP A CA 1
ATOM 554 C C . ASP A 1 72 ? 1.918 -7.415 2.773 1.00 87.62 72 ASP A C 1
ATOM 556 O O . ASP A 1 72 ? 2.992 -6.815 2.752 1.00 87.62 72 ASP A O 1
ATOM 560 N N . LEU A 1 73 ? 1.120 -7.427 3.844 1.00 88.44 73 LEU A N 1
ATOM 561 C CA . LEU A 1 73 ? 1.390 -6.748 5.113 1.00 88.44 73 LEU A CA 1
ATOM 562 C C . LEU A 1 73 ? 2.196 -7.611 6.104 1.00 88.44 73 LEU A C 1
ATOM 564 O O . LEU A 1 73 ? 2.578 -7.127 7.166 1.00 88.44 73 LEU A O 1
ATOM 568 N N . GLY A 1 74 ? 2.459 -8.885 5.787 1.00 88.56 74 GLY A N 1
ATOM 569 C CA . GLY A 1 74 ? 3.212 -9.799 6.653 1.00 88.56 74 GLY A CA 1
ATOM 570 C C . GLY A 1 74 ? 2.501 -10.159 7.964 1.00 88.56 74 GLY A C 1
ATOM 571 O O . GLY A 1 74 ? 3.155 -10.331 8.991 1.00 88.56 74 GLY A O 1
ATOM 572 N N . LEU A 1 75 ? 1.171 -10.253 7.944 1.00 87.19 75 LEU A N 1
ATOM 573 C CA . LEU A 1 75 ? 0.337 -10.554 9.106 1.00 87.19 75 LEU A CA 1
ATOM 574 C C . LEU A 1 75 ? 0.052 -12.055 9.183 1.00 87.19 75 LEU A C 1
ATOM 576 O O . LEU A 1 75 ? -0.501 -12.634 8.252 1.00 87.19 75 LEU A O 1
ATOM 580 N N . GLU A 1 76 ? 0.381 -12.677 10.313 1.00 83.31 76 GLU A N 1
ATOM 581 C CA . GLU A 1 76 ? 0.062 -14.092 10.558 1.00 83.31 76 GLU A CA 1
ATOM 582 C C . GLU A 1 76 ? -1.303 -14.262 11.237 1.00 83.31 76 GLU A C 1
ATOM 584 O O . GLU A 1 76 ? -2.064 -15.159 10.883 1.00 83.31 76 GLU A O 1
ATOM 589 N N . ASP A 1 77 ? -1.638 -13.363 12.165 1.00 86.25 77 ASP A N 1
ATOM 590 C CA . ASP A 1 77 ? -2.861 -13.403 12.964 1.00 86.25 77 ASP A CA 1
ATOM 591 C C . ASP A 1 77 ? -3.491 -12.012 13.101 1.00 86.25 77 ASP A C 1
ATOM 593 O O . ASP A 1 77 ? -2.849 -10.978 12.894 1.00 86.25 77 ASP A O 1
ATOM 597 N N . ARG A 1 78 ? -4.776 -11.988 13.475 1.00 87.69 78 ARG A N 1
ATOM 598 C CA . ARG A 1 78 ? -5.491 -10.739 13.754 1.00 87.69 78 ARG A CA 1
ATOM 599 C C . ARG A 1 78 ? -4.906 -10.074 15.012 1.00 87.69 78 ARG A C 1
ATOM 601 O O . ARG A 1 78 ? -4.876 -10.735 16.052 1.00 87.69 78 ARG A O 1
ATOM 608 N N . PRO A 1 79 ? -4.560 -8.774 14.965 1.00 89.12 79 PRO A N 1
ATOM 609 C CA . PRO A 1 79 ? -4.190 -8.015 16.155 1.00 89.12 79 PRO A CA 1
ATOM 610 C C . PRO A 1 79 ? -5.313 -7.998 17.196 1.00 89.12 79 PRO A C 1
ATOM 612 O O . PRO A 1 79 ? -6.504 -8.055 16.865 1.00 89.12 79 PRO A O 1
ATOM 615 N N . ASP A 1 80 ? -4.933 -7.881 18.461 1.00 88.38 80 ASP A N 1
ATOM 616 C CA . ASP A 1 80 ? -5.874 -7.616 19.537 1.00 88.38 80 ASP A CA 1
ATOM 617 C C . ASP A 1 80 ? -6.454 -6.196 19.434 1.00 88.38 80 ASP A C 1
ATOM 619 O O . ASP A 1 80 ? -5.981 -5.345 18.679 1.00 88.38 80 ASP A O 1
ATOM 623 N N . ASP A 1 81 ? -7.526 -5.929 20.180 1.00 82.62 81 ASP A N 1
ATOM 624 C CA . ASP A 1 81 ? -8.214 -4.641 20.083 1.00 82.62 81 ASP A CA 1
ATOM 625 C C . ASP A 1 81 ? -7.353 -3.471 20.607 1.00 82.62 81 ASP A C 1
ATOM 627 O O . ASP A 1 81 ? -7.562 -2.337 20.177 1.00 82.62 81 ASP A O 1
ATOM 631 N N . GLU A 1 82 ? -6.379 -3.713 21.488 1.00 83.25 82 GLU A N 1
ATOM 632 C CA . GLU A 1 82 ? -5.441 -2.679 21.948 1.00 83.25 82 GLU A CA 1
ATOM 633 C C . GLU A 1 82 ? -4.362 -2.373 20.893 1.00 83.25 82 GLU A C 1
ATOM 635 O O . GLU A 1 82 ? -4.049 -1.203 20.673 1.00 83.25 82 GLU A O 1
ATOM 640 N N . GLY A 1 83 ? -3.851 -3.385 20.179 1.00 86.69 83 GLY A N 1
ATOM 641 C CA . GLY A 1 83 ? -2.878 -3.218 19.093 1.00 86.69 83 GLY A CA 1
ATOM 642 C C . GLY A 1 83 ? -3.481 -2.822 17.739 1.00 86.69 83 GLY A C 1
ATOM 643 O O . GLY A 1 83 ? -2.750 -2.476 16.810 1.00 86.69 83 GLY A O 1
ATOM 644 N N . PHE A 1 84 ? -4.809 -2.847 17.592 1.00 89.69 84 PHE A N 1
ATOM 645 C CA . PHE A 1 84 ? -5.451 -2.610 16.296 1.00 89.69 84 PHE A CA 1
ATOM 646 C C . PHE A 1 84 ? -5.233 -1.188 15.755 1.00 89.69 84 PHE A C 1
ATOM 648 O O . PHE A 1 84 ? -5.165 -1.002 14.544 1.00 89.69 84 PHE A O 1
ATOM 655 N N . ASP A 1 85 ? -5.097 -0.180 16.617 1.00 88.31 85 ASP A N 1
ATOM 656 C CA . ASP A 1 85 ? -4.853 1.195 16.156 1.00 88.31 85 ASP A CA 1
ATOM 657 C C . ASP A 1 85 ? -3.426 1.371 15.605 1.00 88.31 85 ASP A C 1
ATOM 659 O O . ASP A 1 85 ? -3.230 2.064 14.606 1.00 88.31 85 ASP A O 1
ATOM 663 N N . GLU A 1 86 ? -2.434 0.694 16.195 1.00 90.38 86 GLU A N 1
ATOM 664 C CA . GLU A 1 86 ? -1.067 0.637 15.653 1.00 90.38 86 GLU A CA 1
ATOM 665 C C . GLU A 1 86 ? -1.042 -0.115 14.318 1.00 90.38 86 GLU A C 1
ATOM 667 O O . GLU A 1 86 ? -0.412 0.323 13.354 1.00 90.38 86 GLU A O 1
ATOM 672 N N . PHE A 1 87 ? -1.800 -1.208 14.232 1.00 92.50 87 PHE A N 1
ATOM 673 C CA . PHE A 1 87 ? -1.994 -1.940 12.99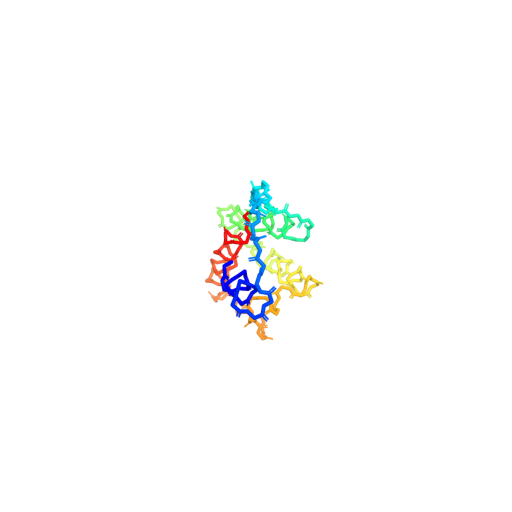0 1.00 92.50 87 PHE A CA 1
ATOM 674 C C . PHE A 1 87 ? -2.588 -1.057 11.881 1.00 92.50 87 PHE A C 1
ATOM 676 O O . PHE A 1 87 ? -2.085 -1.056 10.760 1.00 92.50 87 PHE A O 1
ATOM 683 N N . ILE A 1 88 ? -3.612 -0.261 12.189 1.00 92.75 88 ILE A N 1
ATOM 684 C CA . ILE A 1 88 ? -4.223 0.663 11.226 1.00 92.75 88 ILE A CA 1
ATOM 685 C C . ILE A 1 88 ? -3.211 1.695 10.720 1.00 92.75 88 ILE A C 1
ATOM 687 O O . ILE A 1 88 ? -3.170 1.959 9.520 1.00 92.75 88 ILE A O 1
ATOM 691 N N . LEU A 1 89 ? -2.350 2.219 11.596 1.00 92.62 89 LEU A N 1
ATOM 692 C CA . LEU A 1 89 ? -1.278 3.133 11.199 1.00 92.62 89 LEU A CA 1
ATOM 693 C C . LEU A 1 89 ? -0.275 2.468 10.242 1.00 92.62 89 LEU A C 1
ATOM 695 O O . LEU A 1 89 ? 0.178 3.096 9.286 1.00 92.62 89 LEU A O 1
ATOM 699 N N . HIS A 1 90 ? 0.063 1.197 10.474 1.00 92.69 90 HIS A N 1
ATOM 700 C CA . HIS A 1 90 ? 0.927 0.437 9.571 1.00 92.69 90 HIS A CA 1
ATOM 701 C C . HIS A 1 90 ? 0.288 0.247 8.185 1.00 92.69 90 HIS A C 1
ATOM 703 O O . HIS A 1 90 ? 0.944 0.483 7.169 1.00 92.69 90 HIS A O 1
ATOM 709 N N . VAL A 1 91 ? -0.996 -0.126 8.144 1.00 93.31 91 VAL A N 1
ATOM 710 C CA . VAL A 1 91 ? -1.753 -0.304 6.894 1.00 93.31 91 VAL A CA 1
ATOM 711 C C . VAL A 1 91 ? -1.848 1.008 6.112 1.00 93.31 91 VAL A C 1
ATOM 713 O O . VAL A 1 91 ? -1.661 1.003 4.897 1.00 93.31 91 VAL A O 1
ATOM 716 N N . ASP A 1 92 ? -2.099 2.129 6.790 1.00 92.56 92 ASP A N 1
ATOM 717 C CA . ASP A 1 92 ? -2.167 3.456 6.167 1.00 92.56 92 ASP A CA 1
ATOM 718 C C . ASP A 1 92 ? -0.824 3.869 5.539 1.00 92.56 92 ASP A C 1
ATOM 720 O O . ASP A 1 92 ? -0.769 4.333 4.397 1.00 92.56 92 ASP A O 1
ATOM 724 N N . GLY A 1 93 ? 0.285 3.604 6.240 1.00 92.75 93 GLY A N 1
ATOM 725 C CA . GLY A 1 93 ? 1.633 3.807 5.706 1.00 92.75 93 GLY A CA 1
ATOM 726 C C . GLY A 1 93 ? 1.896 2.978 4.446 1.00 92.75 93 GLY A C 1
ATOM 727 O O . GLY A 1 93 ? 2.359 3.514 3.440 1.00 92.75 93 GLY A O 1
ATOM 728 N N . TRP A 1 94 ? 1.534 1.694 4.470 1.00 93.88 94 TRP A N 1
ATOM 729 C CA . TRP A 1 94 ? 1.661 0.811 3.309 1.00 93.88 94 TRP A CA 1
ATOM 730 C C . TRP A 1 94 ? 0.806 1.285 2.120 1.00 93.88 94 TRP A C 1
ATOM 732 O O . TRP A 1 94 ? 1.294 1.337 0.990 1.00 93.88 94 TRP A O 1
ATOM 742 N N . LEU A 1 95 ? -0.440 1.710 2.359 1.00 91.38 95 LEU A N 1
ATOM 743 C CA . LEU A 1 95 ? -1.313 2.259 1.314 1.00 91.38 95 LEU A CA 1
ATOM 744 C C . LEU A 1 95 ? -0.730 3.524 0.676 1.00 91.38 95 LEU A C 1
ATOM 746 O O . LEU A 1 95 ? -0.806 3.686 -0.542 1.00 91.38 95 LEU A O 1
ATOM 750 N N . CYS A 1 96 ? -0.123 4.401 1.479 1.00 91.50 96 CYS A N 1
ATOM 751 C CA . CYS A 1 96 ? 0.532 5.612 0.988 1.00 91.50 96 CYS A CA 1
ATOM 752 C C . CYS A 1 96 ? 1.754 5.324 0.103 1.00 91.50 96 CYS A C 1
ATOM 754 O O . CYS A 1 96 ? 2.042 6.115 -0.791 1.00 91.50 96 CYS A O 1
ATOM 756 N N . GLU A 1 97 ? 2.479 4.229 0.342 1.00 90.69 97 GLU A N 1
ATOM 757 C CA . GLU A 1 97 ? 3.644 3.844 -0.468 1.00 90.69 97 GLU A CA 1
ATOM 758 C C . GLU A 1 97 ? 3.257 3.217 -1.811 1.00 90.69 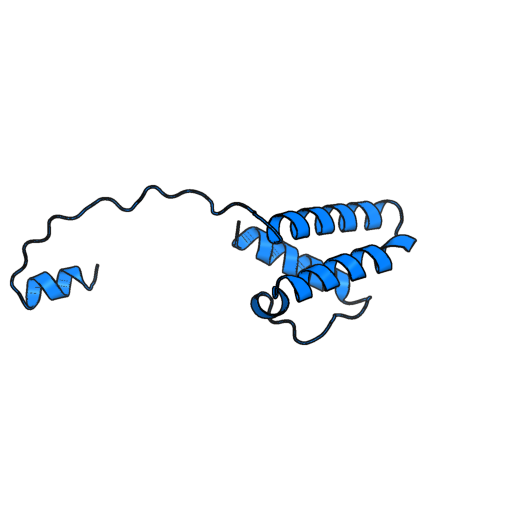97 GLU A C 1
ATOM 760 O O . GLU A 1 97 ? 3.951 3.414 -2.810 1.00 90.69 97 GLU A O 1
ATOM 765 N N . VAL A 1 98 ? 2.165 2.448 -1.841 1.00 88.00 98 VAL A N 1
ATOM 766 C CA . VAL A 1 98 ? 1.723 1.721 -3.043 1.00 88.00 98 VAL A CA 1
ATOM 767 C C . VAL A 1 98 ? 0.964 2.623 -4.029 1.00 88.00 98 VAL A C 1
ATOM 769 O O . VAL A 1 98 ? 0.891 2.297 -5.216 1.00 88.00 98 VAL A O 1
ATOM 772 N N . LYS A 1 99 ? 0.419 3.752 -3.565 1.00 84.50 99 LYS A N 1
ATOM 773 C CA . LYS A 1 99 ? -0.378 4.714 -4.347 1.00 84.50 99 LYS A CA 1
ATOM 774 C C . LYS A 1 99 ? 0.471 5.681 -5.187 1.00 84.50 99 LYS A C 1
ATOM 776 O O . LYS A 1 99 ? 0.200 5.790 -6.413 1.00 84.50 99 LYS A O 1
#

Radius of gyration: 21.68 Å; chains: 1; bounding box: 50×24×54 Å

pLDDT: mean 92.15, std 3.81, range [71.88, 96.75]

Secondary structure (DSSP, 8-state):
--HHHHHHHHS-------PPPPP------HHHHHHHHHHHHHHHHHHH-GGGHHHHHHHHHHHHHHTTHHHHTT-SSPPPTTTHHHHHHHHHHHHHHH-